Protein AF-A0A523XTX5-F1 (afdb_monomer_lite)

InterPro domains:
  IPR006311 Twin-arginine translocation pathway, signal sequence [PS51318] (1-38)
  IPR019546 Twin-arginine translocation pathway, signal sequence, bacterial/archaeal [TIGR01409] (6-30)

Sequence (110 aa):
MAGIRITRREFLRNLTLGAGATVVGQSLVGRSIKSALARDVASPVVVVKDPTATDYPTINEPVVQAMMDAGIKALARNEDLGEAWKSYFPGIDETNVISIKVNCINSNLS

Radius of gyration: 17.49 Å; chains: 1; bounding box: 35×48×33 Å

Secondary structure (DSSP, 8-state):
-------HHHHHHHHHHHHHHTTS-S-S--SS--SS-----PPP------TTSEETTEE-HHHHHHHHHHHHHHHHT-S-HHHHHHHHSTT--TT------PPP--GGG-

pLDDT: mean 73.49, std 19.56, range [34.78, 95.12]

Organism: NCBI:txid2250710

Foldseek 3Di:
DDPPDDDPVNVVVCVVVVVVCVVPDPDDPPDDDDDDDPPDPPQDDDDFDDPQQDDPPDGPVVVVVVSVQVRLCVNQVHNDSVVSVCVVVPPDDPPDDDDDDDDDDDPVVD

Structure (mmCIF, N/CA/C/O backbone):
data_AF-A0A523XTX5-F1
#
_entry.id   AF-A0A523XTX5-F1
#
loop_
_atom_site.group_PDB
_atom_site.id
_atom_site.type_symbol
_atom_site.label_atom_id
_atom_site.label_alt_id
_atom_site.label_comp_id
_atom_site.label_asym_id
_atom_site.label_entity_id
_atom_site.label_seq_id
_atom_site.pdbx_PDB_ins_code
_atom_site.Cartn_x
_atom_site.Cartn_y
_atom_site.Cartn_z
_atom_site.occupancy
_atom_site.B_iso_or_equiv
_atom_site.auth_seq_id
_atom_site.auth_comp_id
_atom_site.auth_asym_id
_atom_site.auth_atom_id
_atom_site.pdbx_PDB_model_num
ATOM 1 N N . MET A 1 1 ? 0.189 -29.743 20.712 1.00 37.00 1 MET A N 1
ATOM 2 C CA . MET A 1 1 ? -0.046 -29.467 19.278 1.00 37.00 1 MET A CA 1
ATOM 3 C C . MET A 1 1 ? 1.120 -28.640 18.765 1.00 37.00 1 MET A C 1
ATOM 5 O O . MET A 1 1 ? 1.363 -27.574 19.313 1.00 37.00 1 MET A O 1
ATOM 9 N N . ALA A 1 2 ? 1.889 -29.146 17.801 1.00 46.34 2 ALA A N 1
ATOM 10 C CA . ALA A 1 2 ? 2.954 -28.367 17.178 1.00 46.34 2 ALA A CA 1
ATOM 11 C C . ALA A 1 2 ? 2.312 -27.431 16.145 1.00 46.34 2 ALA A C 1
ATOM 13 O O . ALA A 1 2 ? 1.814 -27.893 15.122 1.00 46.34 2 ALA A O 1
ATOM 14 N N . GLY A 1 3 ? 2.248 -26.133 16.449 1.00 50.81 3 GLY A N 1
ATOM 15 C CA . GLY A 1 3 ? 1.815 -25.131 15.477 1.00 50.81 3 GLY A CA 1
ATOM 16 C C . GLY A 1 3 ? 2.759 -25.128 14.276 1.00 50.81 3 GLY A C 1
ATOM 17 O O . GLY A 1 3 ? 3.972 -25.274 14.443 1.00 50.81 3 GLY A O 1
ATOM 18 N N . ILE A 1 4 ? 2.208 -24.975 13.072 1.00 63.91 4 ILE A N 1
ATOM 19 C CA . ILE A 1 4 ? 2.995 -24.794 11.850 1.00 63.91 4 ILE A CA 1
ATOM 20 C C . ILE A 1 4 ? 3.869 -23.549 12.049 1.00 63.91 4 ILE A C 1
ATOM 22 O O . ILE A 1 4 ? 3.371 -22.427 12.107 1.00 63.91 4 ILE A O 1
ATOM 26 N N . ARG A 1 5 ? 5.182 -23.746 12.195 1.00 65.50 5 ARG A N 1
ATOM 27 C CA . ARG A 1 5 ? 6.157 -22.654 12.261 1.00 65.50 5 ARG A CA 1
ATOM 28 C C . ARG A 1 5 ? 6.608 -22.330 10.844 1.00 65.50 5 ARG A C 1
ATOM 30 O O . ARG A 1 5 ? 7.539 -22.943 10.343 1.00 65.50 5 ARG A O 1
ATOM 37 N N . ILE A 1 6 ? 5.932 -21.379 10.209 1.00 75.44 6 ILE A N 1
ATOM 38 C CA . ILE A 1 6 ? 6.400 -20.771 8.961 1.00 75.44 6 ILE A CA 1
ATOM 39 C C . ILE A 1 6 ? 7.375 -19.648 9.310 1.00 75.44 6 ILE A C 1
ATOM 41 O O . ILE A 1 6 ? 7.088 -18.790 10.147 1.00 75.44 6 ILE A O 1
ATOM 45 N N . THR A 1 7 ? 8.537 -19.634 8.664 1.00 78.31 7 THR A N 1
ATOM 46 C CA . THR A 1 7 ? 9.466 -18.509 8.780 1.00 78.31 7 THR A CA 1
ATOM 47 C C . THR A 1 7 ? 8.932 -17.292 8.021 1.00 78.31 7 THR A C 1
ATOM 49 O O . THR A 1 7 ? 8.235 -17.417 7.014 1.00 78.31 7 THR A O 1
ATOM 52 N N . ARG A 1 8 ? 9.318 -16.077 8.437 1.00 72.81 8 ARG A N 1
ATOM 53 C CA . ARG A 1 8 ? 8.956 -14.831 7.728 1.00 72.81 8 ARG A CA 1
ATOM 54 C C . ARG A 1 8 ? 9.255 -14.901 6.224 1.00 72.81 8 ARG A C 1
ATOM 56 O O . ARG A 1 8 ? 8.478 -14.402 5.418 1.00 72.81 8 ARG A O 1
ATOM 63 N N . ARG A 1 9 ? 10.381 -15.511 5.840 1.00 71.50 9 ARG A N 1
ATOM 64 C CA . ARG A 1 9 ? 10.789 -15.646 4.434 1.00 71.50 9 ARG A CA 1
ATOM 65 C C . ARG A 1 9 ? 9.858 -16.576 3.660 1.00 71.50 9 ARG A C 1
ATOM 67 O O . ARG A 1 9 ? 9.491 -16.244 2.539 1.00 71.50 9 ARG A O 1
ATOM 74 N N . GLU A 1 10 ? 9.475 -17.704 4.246 1.00 72.81 10 GLU A N 1
ATOM 75 C CA . GLU A 1 10 ? 8.519 -18.639 3.643 1.00 72.81 10 GLU A CA 1
ATOM 76 C C . GLU A 1 10 ? 7.130 -18.014 3.528 1.00 72.81 10 GLU A C 1
ATOM 78 O O . GLU A 1 10 ? 6.509 -18.129 2.479 1.00 72.81 10 GLU A O 1
ATOM 83 N N . PHE A 1 11 ? 6.680 -17.270 4.544 1.00 75.56 11 PHE A N 1
ATOM 84 C CA . PHE A 1 11 ? 5.424 -16.521 4.471 1.00 75.56 11 PHE A CA 1
ATOM 85 C C . PHE A 1 11 ? 5.429 -15.531 3.299 1.00 75.56 11 PHE A C 1
ATOM 87 O O . PHE A 1 11 ? 4.523 -15.555 2.471 1.00 75.56 11 PHE A O 1
ATOM 94 N N . LEU A 1 12 ? 6.477 -14.704 3.187 1.00 73.69 12 LEU A N 1
ATOM 95 C CA . LEU A 1 12 ? 6.597 -13.722 2.106 1.00 7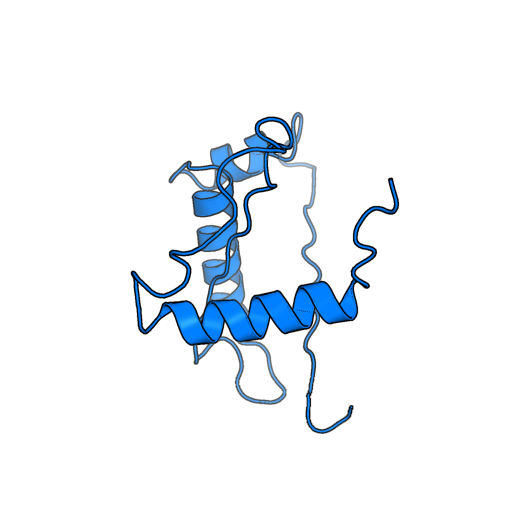3.69 12 LEU A CA 1
ATOM 96 C C . LEU A 1 12 ? 6.702 -14.385 0.725 1.00 73.69 12 LEU A C 1
ATOM 98 O O . LEU A 1 12 ? 6.049 -13.920 -0.202 1.00 73.69 12 LEU A O 1
ATOM 102 N N . ARG A 1 13 ? 7.463 -15.483 0.584 1.00 68.19 13 ARG A N 1
ATOM 103 C CA . ARG A 1 13 ? 7.541 -16.255 -0.672 1.00 68.19 13 ARG A CA 1
ATOM 104 C C . ARG A 1 13 ? 6.187 -16.853 -1.051 1.00 68.19 13 ARG A C 1
ATOM 106 O O . ARG A 1 13 ? 5.774 -16.748 -2.199 1.00 68.19 13 ARG A O 1
ATOM 113 N N . ASN A 1 14 ? 5.478 -17.448 -0.098 1.00 69.19 14 ASN A N 1
ATOM 114 C CA . ASN A 1 14 ? 4.174 -18.055 -0.360 1.00 69.19 14 ASN A CA 1
ATOM 115 C C . ASN A 1 14 ? 3.124 -16.998 -0.725 1.00 69.19 14 ASN A C 1
ATOM 117 O O . ASN A 1 14 ? 2.281 -17.249 -1.579 1.00 69.19 14 ASN A O 1
ATOM 121 N N . LEU A 1 15 ? 3.198 -15.807 -0.127 1.00 69.81 15 LEU A N 1
ATOM 122 C CA . LEU A 1 15 ? 2.312 -14.682 -0.419 1.00 69.81 15 LEU A CA 1
ATOM 123 C C . LEU A 1 15 ? 2.573 -14.095 -1.813 1.00 69.81 15 LEU A C 1
ATOM 125 O O . LEU A 1 15 ? 1.624 -13.855 -2.557 1.00 69.81 15 LEU A O 1
ATOM 129 N N . THR A 1 16 ? 3.837 -13.920 -2.213 1.00 64.75 16 THR A N 1
ATOM 130 C CA . THR A 1 16 ? 4.173 -13.421 -3.558 1.00 64.75 16 THR A CA 1
ATOM 131 C C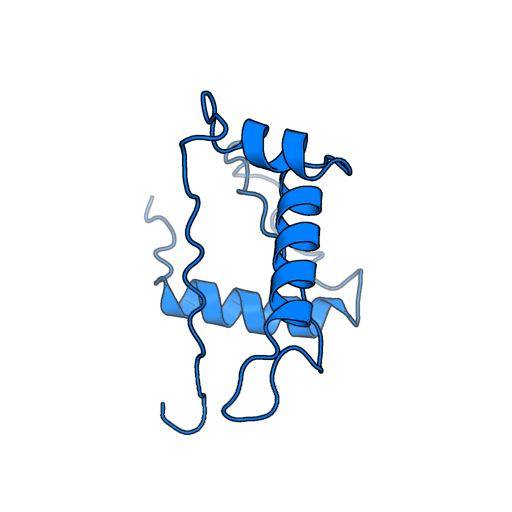 . THR A 1 16 ? 3.834 -14.433 -4.653 1.00 64.75 16 THR A C 1
ATOM 133 O O . THR A 1 16 ? 3.266 -14.043 -5.678 1.00 64.75 16 THR A O 1
ATOM 136 N N . LEU A 1 17 ? 4.110 -15.723 -4.424 1.00 59.91 17 LEU A N 1
ATOM 137 C CA . LEU A 1 17 ? 3.752 -16.815 -5.336 1.00 59.91 17 LEU A CA 1
ATOM 138 C C . LEU A 1 17 ? 2.230 -17.005 -5.420 1.00 59.91 17 LEU A C 1
ATOM 140 O O . LEU A 1 17 ? 1.676 -17.081 -6.516 1.00 59.91 17 LEU A O 1
ATOM 144 N N . GLY A 1 18 ? 1.540 -16.998 -4.277 1.00 55.34 18 GLY A N 1
ATOM 145 C CA . GLY A 1 18 ? 0.085 -17.120 -4.195 1.00 55.34 18 GLY A CA 1
ATOM 146 C C . GLY A 1 18 ? -0.635 -15.962 -4.882 1.00 55.34 18 GLY A C 1
ATOM 147 O O . GLY A 1 18 ? -1.539 -16.190 -5.678 1.00 55.34 18 GLY A O 1
ATOM 148 N N . ALA A 1 19 ? -0.174 -14.726 -4.683 1.00 52.81 19 ALA A N 1
ATOM 149 C CA . ALA A 1 19 ? -0.746 -13.567 -5.359 1.00 52.81 19 ALA A CA 1
ATOM 150 C C . ALA A 1 19 ? -0.458 -13.541 -6.872 1.00 52.81 19 ALA A C 1
ATOM 152 O O . ALA A 1 19 ? -1.093 -12.801 -7.623 1.00 52.81 19 ALA A O 1
ATOM 153 N N . GLY A 1 20 ? 0.578 -14.251 -7.341 1.00 43.94 20 GLY A N 1
ATOM 154 C CA . GLY A 1 20 ? 0.856 -14.455 -8.770 1.00 43.94 20 GLY A CA 1
ATOM 155 C C . GLY A 1 20 ? -0.145 -15.406 -9.419 1.00 43.94 20 GLY A C 1
ATOM 156 O O . GLY A 1 20 ? -0.584 -15.164 -10.537 1.00 43.94 20 GLY A O 1
ATOM 157 N N . ALA A 1 21 ? -0.565 -16.431 -8.679 1.00 41.66 21 ALA A N 1
ATOM 158 C CA . ALA A 1 21 ? -1.558 -17.401 -9.123 1.00 41.66 21 ALA A CA 1
ATOM 159 C C . ALA A 1 21 ? -3.005 -16.874 -9.053 1.00 41.66 21 ALA A C 1
ATOM 161 O O . ALA A 1 21 ? -3.858 -17.343 -9.797 1.00 41.66 21 ALA A O 1
ATOM 162 N N . THR A 1 22 ? -3.312 -15.869 -8.227 1.00 42.38 22 THR A N 1
ATOM 163 C CA . THR A 1 22 ? -4.693 -15.367 -8.062 1.00 42.38 22 THR A CA 1
ATOM 164 C C . THR A 1 22 ? -5.233 -14.522 -9.218 1.00 42.38 22 THR A C 1
ATOM 166 O O . THR A 1 22 ? -6.405 -14.160 -9.186 1.00 42.38 22 THR A O 1
ATOM 169 N N . VAL A 1 23 ? -4.439 -14.228 -10.254 1.00 43.03 23 VAL A N 1
ATOM 170 C CA . VAL A 1 23 ? -4.972 -13.631 -11.498 1.00 43.03 23 VAL A CA 1
ATOM 171 C C . VAL A 1 23 ? -5.568 -14.714 -12.418 1.00 43.03 23 VAL A C 1
ATOM 173 O O . VAL A 1 23 ? -6.329 -14.401 -13.328 1.00 43.03 23 VAL A O 1
ATOM 176 N N . VAL A 1 24 ? -5.310 -16.003 -12.146 1.00 40.22 24 VAL A N 1
ATOM 177 C CA . VAL A 1 24 ? -5.877 -17.137 -12.890 1.00 40.22 24 VAL A CA 1
ATOM 178 C C . VAL A 1 24 ? -6.414 -18.180 -11.908 1.00 40.22 24 VAL A C 1
ATOM 180 O O . VAL A 1 24 ? -5.703 -19.079 -11.476 1.00 40.22 24 VAL A O 1
ATOM 183 N N . GLY A 1 25 ? -7.699 -18.080 -11.575 1.00 34.78 25 GLY A N 1
ATOM 184 C CA . GLY A 1 25 ? -8.432 -19.186 -10.957 1.00 34.78 25 GLY A CA 1
ATOM 185 C C . GLY A 1 25 ? -8.973 -18.892 -9.564 1.00 34.78 25 GLY A C 1
ATOM 186 O O . GLY A 1 25 ? -8.449 -19.349 -8.550 1.00 34.78 25 GLY A O 1
ATOM 187 N N . GLN A 1 26 ? -10.146 -18.261 -9.525 1.00 38.97 26 GLN A N 1
ATOM 188 C CA . GLN A 1 26 ? -11.160 -18.735 -8.588 1.00 38.97 26 GLN A CA 1
ATOM 189 C C . GLN A 1 26 ? -11.356 -20.234 -8.884 1.00 38.97 26 GLN A C 1
ATOM 191 O O . GLN A 1 26 ? -11.609 -20.576 -10.033 1.00 38.97 26 GLN A O 1
ATOM 196 N N . SER A 1 27 ? -11.227 -21.111 -7.882 1.00 38.41 27 SER A N 1
ATOM 197 C CA . SER A 1 27 ? -11.429 -22.576 -7.966 1.00 38.41 27 SER A CA 1
ATOM 198 C C . SER A 1 27 ? -10.192 -23.463 -8.191 1.00 38.41 27 SER A C 1
ATOM 200 O O . SER A 1 27 ? -10.163 -24.205 -9.164 1.00 38.41 27 SER A O 1
ATOM 202 N N . LEU A 1 28 ? -9.237 -23.528 -7.247 1.00 39.59 28 LEU A N 1
ATOM 203 C CA . LEU A 1 28 ? -8.367 -24.723 -7.114 1.00 39.59 28 LEU A CA 1
ATOM 204 C C . LEU A 1 28 ? -7.868 -25.081 -5.689 1.00 39.59 28 LEU A C 1
ATOM 206 O O . LEU A 1 28 ? -6.924 -25.850 -5.549 1.00 39.59 28 LEU A O 1
ATOM 210 N N . VAL A 1 29 ? -8.527 -24.648 -4.604 1.00 41.28 29 VAL A N 1
ATOM 211 C CA . VAL A 1 29 ? -8.280 -25.227 -3.254 1.00 41.28 29 VAL A CA 1
ATOM 212 C C . VAL A 1 29 ? -9.593 -25.657 -2.604 1.00 41.28 29 VAL A C 1
ATOM 214 O O . VAL A 1 29 ? -9.967 -25.268 -1.503 1.00 41.28 29 VAL A O 1
ATOM 217 N N . GLY A 1 30 ? -10.336 -26.479 -3.338 1.00 42.53 30 GLY A N 1
ATOM 218 C CA . GLY A 1 30 ? -11.440 -27.261 -2.806 1.00 42.53 30 GLY A CA 1
ATOM 219 C C . GLY A 1 30 ? -11.005 -28.707 -2.604 1.00 42.53 30 GLY A C 1
AT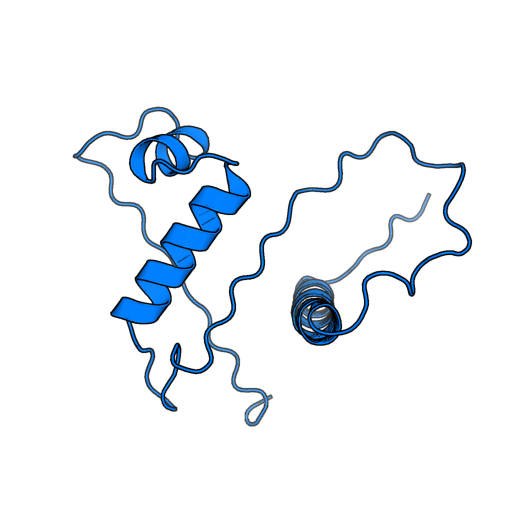OM 220 O O . GLY A 1 30 ? -11.311 -29.528 -3.458 1.00 42.53 30 GLY A O 1
ATOM 221 N N . ARG A 1 31 ? -10.311 -29.032 -1.500 1.00 40.41 31 ARG A N 1
ATOM 222 C CA . ARG A 1 31 ? -10.424 -30.339 -0.812 1.00 40.41 31 ARG A CA 1
ATOM 223 C C . ARG A 1 31 ? -9.604 -30.400 0.488 1.00 40.41 31 ARG A C 1
ATOM 225 O O . ARG A 1 31 ? -8.383 -30.365 0.476 1.00 40.41 31 ARG A O 1
ATOM 232 N N . SER A 1 32 ? -10.344 -30.601 1.584 1.00 41.31 32 SER A N 1
ATOM 233 C CA . SER A 1 32 ? -9.920 -31.126 2.894 1.00 41.31 32 SER A CA 1
ATOM 234 C C . SER A 1 32 ? -9.333 -30.187 3.965 1.00 41.31 32 SER A C 1
ATOM 236 O O . SER A 1 32 ? -8.364 -30.539 4.627 1.00 41.31 32 SER A O 1
ATOM 238 N N . ILE A 1 33 ? -10.002 -29.061 4.252 1.00 43.34 33 ILE A N 1
ATOM 239 C CA . ILE A 1 33 ? -9.965 -28.422 5.590 1.00 43.34 33 ILE A CA 1
ATOM 240 C C . ILE A 1 33 ? -11.390 -28.005 5.987 1.00 43.34 33 ILE A C 1
ATOM 242 O O . ILE A 1 33 ? -11.697 -26.842 6.225 1.00 43.34 33 ILE A O 1
ATOM 246 N N . LYS A 1 34 ? -12.325 -28.957 5.992 1.00 40.38 34 LYS A N 1
ATOM 247 C CA . LYS A 1 34 ? -13.580 -28.784 6.729 1.00 40.38 34 LYS A CA 1
ATOM 248 C C . LYS A 1 34 ? -13.432 -29.593 8.012 1.00 40.38 34 LYS A C 1
ATOM 250 O O . LYS A 1 34 ? -13.130 -30.774 7.928 1.00 40.38 34 LYS A O 1
ATOM 255 N N . SER A 1 35 ? -13.665 -28.948 9.156 1.00 42.22 35 SER A N 1
ATOM 256 C CA . SER A 1 35 ? -13.714 -29.536 10.505 1.00 42.22 35 SER A CA 1
ATOM 257 C C . SER A 1 35 ? -12.371 -29.753 11.224 1.00 42.22 35 SER A C 1
ATOM 259 O O . SER A 1 35 ? -11.896 -30.879 11.311 1.00 42.22 35 SER A O 1
ATOM 261 N N . ALA A 1 36 ? -11.818 -28.682 11.816 1.00 39.94 36 ALA A N 1
ATOM 262 C CA . ALA A 1 36 ? -11.128 -28.756 13.122 1.00 39.94 36 ALA A CA 1
ATOM 263 C C . ALA A 1 36 ? -10.791 -27.382 13.750 1.00 39.94 36 ALA A C 1
ATOM 265 O O . ALA A 1 36 ? -10.592 -27.324 14.957 1.00 39.94 36 ALA A O 1
ATOM 266 N N . LEU A 1 37 ? -10.737 -26.278 12.988 1.00 42.22 37 LEU A N 1
ATOM 267 C CA . LEU A 1 37 ? -10.269 -24.972 13.498 1.00 42.22 37 LEU A CA 1
ATOM 268 C C . LEU A 1 37 ? -11.161 -23.801 13.056 1.00 42.22 37 LEU A C 1
ATOM 270 O O . LEU A 1 37 ? -10.709 -22.839 12.446 1.00 42.22 37 LEU A O 1
ATOM 274 N N . ALA A 1 38 ? -12.456 -23.852 13.363 1.00 47.75 38 ALA A N 1
ATOM 275 C CA . ALA A 1 38 ? -13.286 -22.647 13.340 1.00 47.75 38 ALA A CA 1
ATOM 276 C C . ALA A 1 38 ? -13.075 -21.859 14.646 1.00 47.75 38 ALA A C 1
ATOM 278 O O . ALA A 1 38 ? -13.953 -21.874 15.507 1.00 47.75 38 ALA A O 1
ATOM 279 N N . ARG A 1 39 ? -11.882 -21.265 14.824 1.00 44.94 39 ARG A N 1
ATOM 280 C CA . ARG A 1 39 ? -11.571 -20.146 15.745 1.00 44.94 39 ARG A CA 1
ATOM 281 C C . ARG A 1 39 ? -10.070 -19.803 15.727 1.00 44.94 39 ARG A C 1
ATOM 283 O O . ARG A 1 39 ? -9.385 -19.894 16.730 1.00 44.94 39 ARG A O 1
ATOM 290 N N . ASP A 1 40 ? -9.585 -19.390 14.566 1.00 48.62 40 ASP A N 1
ATOM 291 C CA . ASP A 1 40 ? -8.484 -18.432 14.455 1.00 48.62 40 ASP A CA 1
ATOM 292 C C . ASP A 1 40 ? -8.900 -17.520 13.306 1.00 48.62 40 ASP A C 1
ATOM 294 O O . ASP A 1 40 ? -9.042 -17.966 12.166 1.00 48.62 40 ASP A O 1
ATOM 298 N N . VAL A 1 41 ? -9.250 -16.272 13.613 1.00 60.69 41 VAL A N 1
ATOM 299 C CA . VAL A 1 41 ? -9.610 -15.300 12.579 1.00 60.69 41 VAL A CA 1
ATOM 300 C C . VAL A 1 41 ? -8.337 -15.054 11.780 1.00 60.69 41 VAL A C 1
ATOM 302 O O . VAL A 1 41 ? -7.428 -14.388 12.264 1.00 60.69 41 VAL A O 1
ATOM 305 N N . ALA A 1 42 ? -8.233 -15.656 10.595 1.00 68.69 42 ALA A N 1
ATOM 306 C CA . ALA A 1 42 ? -7.091 -15.441 9.721 1.00 68.69 42 ALA A CA 1
ATOM 307 C C . ALA A 1 42 ? -6.934 -13.934 9.478 1.00 68.69 42 ALA A C 1
ATOM 309 O O . ALA A 1 42 ? -7.890 -13.269 9.069 1.00 68.69 42 ALA A O 1
ATOM 310 N N . SER A 1 43 ? -5.747 -13.395 9.755 1.00 78.69 43 SER A N 1
ATOM 311 C CA . SER A 1 43 ? -5.477 -11.977 9.536 1.00 78.69 43 SER A CA 1
ATOM 312 C C . SER A 1 43 ? -5.677 -11.633 8.057 1.00 78.69 43 SER A C 1
ATOM 314 O O . SER A 1 43 ? -5.175 -12.366 7.196 1.00 78.69 43 SER A O 1
ATOM 316 N N . PRO A 1 44 ? -6.391 -10.540 7.732 1.00 81.38 44 PRO A N 1
ATOM 317 C CA . PRO A 1 44 ? -6.561 -10.122 6.352 1.00 81.38 44 PRO A CA 1
ATOM 318 C C . PRO A 1 44 ? -5.203 -9.748 5.752 1.00 81.38 44 PRO A C 1
ATOM 320 O O . PRO A 1 44 ? -4.400 -9.049 6.370 1.00 81.38 44 PRO A O 1
ATOM 323 N N . VAL A 1 45 ? -4.956 -10.224 4.535 1.00 85.75 45 VAL A N 1
ATOM 324 C CA . VAL A 1 45 ? -3.761 -9.910 3.751 1.00 85.75 45 VAL A CA 1
ATOM 325 C C . VAL A 1 45 ? -4.218 -9.276 2.449 1.00 85.75 45 VAL A C 1
ATOM 327 O O . VAL A 1 45 ? -5.004 -9.871 1.714 1.00 85.75 45 VAL A O 1
ATOM 330 N N . VAL A 1 46 ? -3.702 -8.086 2.155 1.00 86.75 46 VAL A N 1
ATOM 331 C CA . VAL A 1 46 ? -3.939 -7.383 0.893 1.00 86.75 46 VAL A CA 1
ATOM 332 C C . VAL A 1 46 ? -2.657 -7.406 0.076 1.00 86.75 46 VAL A C 1
ATOM 334 O O . VAL A 1 46 ? -1.575 -7.137 0.598 1.00 86.75 46 VAL A O 1
ATOM 337 N N . VAL A 1 47 ? -2.781 -7.732 -1.209 1.00 89.19 47 VAL A N 1
ATOM 338 C CA . VAL A 1 47 ? -1.671 -7.672 -2.160 1.00 89.19 47 VAL A CA 1
ATOM 339 C C . VAL A 1 47 ? -2.049 -6.738 -3.292 1.00 89.19 47 VAL A C 1
ATOM 341 O O . VAL A 1 47 ? -3.004 -7.001 -4.018 1.00 89.19 47 VAL A O 1
ATOM 344 N N . VAL A 1 48 ? -1.274 -5.669 -3.447 1.00 89.62 48 VAL A N 1
ATOM 345 C CA . VAL A 1 48 ? -1.402 -4.714 -4.548 1.00 89.62 48 VAL A CA 1
ATOM 346 C C . VAL A 1 48 ? -0.228 -4.921 -5.493 1.00 89.62 48 VAL A C 1
ATOM 348 O O . VAL A 1 48 ? 0.907 -5.113 -5.053 1.00 89.62 48 VAL A O 1
ATOM 351 N N . LYS A 1 49 ? -0.504 -4.931 -6.796 1.00 91.12 49 LYS A N 1
ATOM 352 C CA . LYS A 1 49 ? 0.498 -5.135 -7.842 1.00 91.12 49 LYS A CA 1
ATOM 353 C C . LYS A 1 49 ? 0.319 -4.084 -8.919 1.00 91.12 49 LYS A C 1
ATOM 355 O O . LYS A 1 49 ? -0.788 -3.915 -9.413 1.00 91.12 49 LYS A O 1
ATOM 360 N N . ASP A 1 50 ? 1.422 -3.466 -9.308 1.00 90.31 50 ASP A N 1
ATOM 361 C CA . ASP A 1 50 ? 1.495 -2.592 -10.468 1.00 90.31 50 ASP A CA 1
ATOM 362 C C . ASP A 1 50 ? 2.814 -2.891 -11.204 1.00 90.31 50 ASP A C 1
ATOM 364 O O . ASP A 1 50 ? 3.873 -2.880 -10.568 1.00 90.31 50 ASP A O 1
ATOM 368 N N . PRO A 1 51 ? 2.784 -3.220 -12.509 1.00 89.94 51 PRO A N 1
ATOM 369 C CA . PRO A 1 51 ? 3.996 -3.519 -13.272 1.00 89.94 51 PRO A CA 1
ATOM 370 C C . PRO A 1 51 ? 4.917 -2.302 -13.450 1.00 89.94 51 PRO A C 1
ATOM 372 O O . PRO A 1 51 ? 6.086 -2.478 -13.772 1.00 89.94 51 PRO A O 1
ATOM 375 N N . THR A 1 52 ? 4.413 -1.086 -13.230 1.00 92.25 52 THR A N 1
ATOM 376 C CA . THR A 1 52 ? 5.150 0.181 -13.342 1.00 92.25 52 THR A CA 1
ATOM 377 C C . THR A 1 52 ? 5.667 0.703 -11.999 1.00 92.25 52 THR A C 1
ATOM 379 O O . THR A 1 52 ? 6.291 1.763 -11.948 1.00 92.25 52 THR A O 1
ATOM 382 N N . ALA A 1 53 ? 5.454 -0.047 -10.909 1.00 89.81 53 ALA A N 1
ATOM 383 C CA . ALA A 1 53 ? 5.914 0.306 -9.562 1.00 89.81 53 ALA A CA 1
ATOM 384 C C . ALA A 1 53 ? 7.440 0.437 -9.454 1.00 89.81 53 ALA A C 1
ATOM 386 O O . ALA A 1 53 ? 7.958 1.114 -8.564 1.00 89.81 53 ALA A O 1
ATOM 387 N N . THR A 1 54 ? 8.166 -0.226 -10.351 1.00 87.19 54 THR A N 1
ATOM 388 C CA . THR A 1 54 ? 9.624 -0.195 -10.412 1.00 87.19 54 THR A CA 1
ATOM 389 C C . THR A 1 54 ? 10.084 -0.104 -11.856 1.00 87.19 54 THR A C 1
ATOM 391 O O . THR A 1 54 ? 9.581 -0.843 -12.700 1.00 87.19 54 THR A O 1
ATOM 394 N N . ASP A 1 55 ? 11.104 0.707 -12.101 1.00 83.75 55 ASP A N 1
ATOM 395 C CA . ASP A 1 55 ? 11.928 0.662 -13.306 1.00 83.75 55 ASP A CA 1
ATOM 396 C C . ASP A 1 55 ? 13.366 0.434 -12.839 1.00 83.75 55 ASP A C 1
ATOM 398 O O . ASP A 1 55 ? 14.007 1.348 -12.319 1.00 83.75 55 ASP A O 1
ATOM 402 N N . TYR A 1 56 ? 13.807 -0.828 -12.862 1.00 72.81 56 TYR A N 1
ATOM 403 C CA . TYR A 1 56 ? 15.018 -1.289 -12.176 1.00 72.81 56 TYR A CA 1
ATOM 404 C C . TYR A 1 56 ? 16.204 -0.319 -12.359 1.00 72.81 56 TYR A C 1
ATOM 406 O O . TYR A 1 56 ? 16.545 -0.002 -13.497 1.00 72.81 56 TYR A O 1
ATOM 414 N N . PRO A 1 57 ? 16.904 0.102 -11.285 1.00 75.44 57 PRO A N 1
ATOM 415 C CA . PRO A 1 57 ? 16.751 -0.250 -9.865 1.00 75.44 57 PRO A CA 1
ATOM 416 C C . PRO A 1 57 ? 15.833 0.707 -9.078 1.00 75.44 57 PRO A C 1
ATOM 418 O O . PRO A 1 57 ? 15.818 0.683 -7.847 1.00 75.44 57 PRO A O 1
ATOM 421 N N . THR A 1 58 ? 15.115 1.580 -9.773 1.00 83.62 58 THR A N 1
ATOM 422 C CA . THR A 1 58 ? 14.400 2.718 -9.202 1.00 83.62 58 THR A CA 1
ATOM 423 C C . THR A 1 58 ? 12.962 2.347 -8.852 1.00 83.62 58 THR A C 1
ATOM 425 O O . THR A 1 58 ? 12.294 1.591 -9.561 1.00 83.62 58 THR A O 1
ATOM 428 N N . ILE A 1 59 ? 12.472 2.897 -7.744 1.00 87.44 59 ILE A N 1
ATOM 429 C CA . ILE A 1 59 ? 11.058 2.835 -7.376 1.00 87.44 59 ILE A CA 1
ATOM 430 C C . ILE A 1 59 ? 10.340 4.012 -8.032 1.00 87.44 59 ILE A C 1
ATOM 432 O O . ILE A 1 59 ? 10.799 5.149 -7.940 1.00 87.44 59 ILE A O 1
ATOM 436 N N . ASN A 1 60 ? 9.189 3.749 -8.643 1.00 91.50 60 ASN A N 1
ATOM 437 C CA . ASN A 1 60 ? 8.278 4.798 -9.072 1.00 91.50 60 ASN A CA 1
ATOM 438 C C . ASN A 1 60 ? 7.420 5.230 -7.872 1.00 91.50 60 ASN A C 1
ATOM 440 O O . ASN A 1 60 ? 6.394 4.618 -7.574 1.00 91.50 60 ASN A O 1
ATOM 444 N N . GLU A 1 61 ? 7.887 6.245 -7.141 1.00 89.75 61 GLU A N 1
ATOM 445 C CA . GLU A 1 61 ? 7.282 6.699 -5.881 1.00 89.75 61 GLU A CA 1
ATOM 446 C C . GLU A 1 61 ? 5.785 7.041 -6.007 1.00 89.75 61 GLU A C 1
ATOM 448 O O . GLU A 1 61 ? 5.016 6.485 -5.222 1.00 89.75 61 GLU A O 1
ATOM 453 N N . PRO A 1 62 ? 5.317 7.830 -6.999 1.00 92.69 62 PRO A N 1
ATOM 454 C CA . PRO A 1 62 ? 3.886 8.093 -7.175 1.00 92.69 62 PRO A CA 1
ATOM 455 C C . PRO A 1 62 ? 3.033 6.829 -7.330 1.00 92.69 62 PRO A C 1
ATOM 457 O O . PRO A 1 62 ? 1.942 6.740 -6.768 1.00 92.69 62 PRO A O 1
ATOM 460 N N . VAL A 1 63 ? 3.532 5.833 -8.069 1.00 93.50 63 VAL A N 1
ATOM 461 C CA . VAL A 1 63 ? 2.821 4.561 -8.263 1.00 93.50 63 VAL A CA 1
ATOM 462 C C . VAL A 1 63 ? 2.788 3.774 -6.960 1.00 93.50 63 VAL A C 1
ATOM 464 O O . VAL A 1 63 ? 1.729 3.303 -6.554 1.00 93.50 63 VAL A O 1
ATOM 467 N N . VAL A 1 64 ? 3.914 3.670 -6.252 1.00 91.31 64 VAL A N 1
ATOM 468 C CA . VAL A 1 64 ? 3.967 2.960 -4.967 1.00 91.31 64 VAL A CA 1
ATOM 469 C C . VAL A 1 64 ? 3.114 3.647 -3.899 1.00 91.31 64 VAL A C 1
ATOM 471 O O . VAL A 1 64 ? 2.447 2.951 -3.136 1.00 91.31 64 VAL A O 1
ATOM 474 N N . GLN A 1 65 ? 3.060 4.979 -3.874 1.00 92.81 65 GLN A N 1
ATOM 475 C CA . GLN A 1 65 ? 2.149 5.745 -3.019 1.00 92.81 65 GLN A CA 1
ATOM 476 C C . GLN A 1 65 ? 0.691 5.345 -3.294 1.00 92.81 65 GLN A C 1
ATOM 478 O O . GLN A 1 65 ? -0.015 4.929 -2.377 1.00 92.81 65 GLN A O 1
ATOM 483 N N . ALA A 1 66 ? 0.266 5.361 -4.563 1.00 94.06 66 ALA A N 1
ATOM 484 C CA . ALA A 1 66 ? -1.084 4.953 -4.951 1.00 94.06 66 ALA A CA 1
ATOM 485 C C . ALA A 1 66 ? -1.377 3.480 -4.608 1.00 94.06 66 ALA A C 1
ATOM 487 O O . ALA A 1 66 ? -2.485 3.141 -4.186 1.00 94.06 66 ALA A O 1
ATOM 488 N N . MET A 1 67 ? -0.381 2.596 -4.735 1.00 94.19 67 MET A N 1
ATOM 489 C CA . MET A 1 67 ? -0.505 1.200 -4.315 1.00 94.19 67 MET A CA 1
ATOM 490 C C . MET A 1 67 ? -0.691 1.066 -2.798 1.00 94.19 67 MET A C 1
ATOM 492 O O . MET A 1 67 ? -1.483 0.230 -2.360 1.00 94.19 67 MET A O 1
ATOM 496 N N . MET A 1 68 ? 0.016 1.866 -1.993 1.00 93.25 68 MET A N 1
ATOM 497 C CA . MET A 1 68 ? -0.150 1.886 -0.537 1.00 93.25 68 MET A CA 1
ATOM 498 C C . MET A 1 68 ? -1.532 2.409 -0.138 1.00 93.25 68 MET A C 1
ATOM 500 O O . MET A 1 68 ? -2.181 1.793 0.709 1.00 93.25 68 MET A O 1
ATOM 504 N N . ASP A 1 69 ? -2.012 3.470 -0.790 1.00 94.38 69 ASP A N 1
ATOM 505 C CA . ASP A 1 69 ? -3.348 4.030 -0.566 1.00 94.38 69 ASP A CA 1
ATOM 506 C C . ASP A 1 69 ? -4.447 3.012 -0.907 1.00 94.38 69 ASP A C 1
ATOM 508 O O . ASP A 1 69 ? -5.373 2.793 -0.126 1.00 94.38 69 ASP A O 1
ATOM 512 N N . ALA A 1 70 ? -4.325 2.314 -2.040 1.00 94.69 70 ALA A N 1
ATOM 513 C CA . ALA A 1 70 ? -5.230 1.220 -2.391 1.00 94.69 70 ALA A CA 1
ATOM 514 C C . ALA A 1 70 ? -5.156 0.068 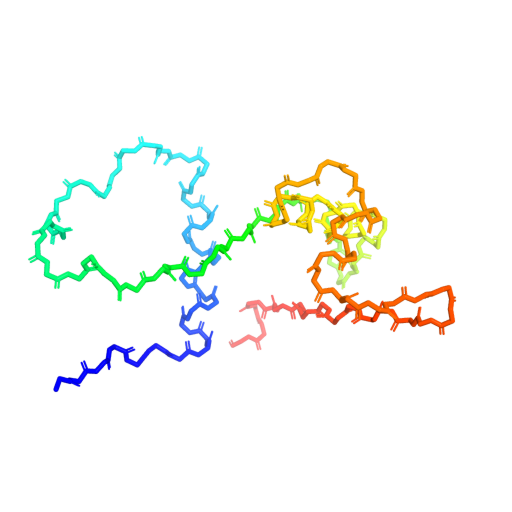-1.372 1.00 94.69 70 ALA A C 1
ATOM 516 O O . ALA A 1 70 ? -6.176 -0.512 -0.993 1.00 94.69 70 ALA A O 1
ATOM 517 N N . GLY A 1 71 ? -3.947 -0.244 -0.897 1.00 94.06 71 GLY A N 1
ATOM 518 C CA . GLY A 1 71 ? -3.696 -1.287 0.089 1.00 94.06 71 GLY A CA 1
ATOM 519 C C . GLY A 1 71 ? -4.395 -1.024 1.420 1.00 94.06 71 GLY A C 1
ATOM 520 O O . GLY A 1 71 ? -5.091 -1.907 1.925 1.00 94.06 71 GLY A O 1
ATOM 521 N N . ILE A 1 72 ? -4.248 0.183 1.978 1.00 94.25 72 ILE A N 1
ATOM 522 C CA . ILE A 1 72 ? -4.852 0.536 3.269 1.00 94.25 72 ILE A CA 1
ATOM 523 C C . ILE A 1 72 ? -6.376 0.624 3.178 1.00 94.25 72 ILE A C 1
ATOM 525 O O . ILE A 1 72 ? -7.056 0.132 4.077 1.00 94.25 72 ILE A O 1
ATOM 529 N N . LYS A 1 73 ? -6.922 1.146 2.071 1.00 94.31 73 LYS A N 1
ATOM 530 C CA . LYS A 1 73 ? -8.373 1.192 1.831 1.00 94.31 73 LYS A CA 1
ATOM 531 C C . LYS A 1 73 ? -8.985 -0.203 1.797 1.00 94.31 73 LYS A C 1
ATOM 533 O O . LYS A 1 73 ? -9.961 -0.480 2.494 1.00 94.31 73 LYS A O 1
ATOM 538 N N . ALA A 1 74 ? -8.360 -1.119 1.055 1.00 92.88 74 ALA A N 1
ATOM 539 C CA . ALA A 1 74 ? -8.797 -2.510 0.982 1.00 92.88 74 ALA A CA 1
ATOM 540 C C . ALA A 1 74 ? -8.653 -3.241 2.328 1.00 92.88 74 ALA A C 1
ATOM 542 O O . ALA A 1 74 ? -9.512 -4.049 2.686 1.00 92.88 74 ALA A O 1
ATOM 543 N N . LEU A 1 75 ? -7.590 -2.951 3.089 1.00 92.00 75 LEU A N 1
ATOM 544 C CA . LEU A 1 75 ? -7.351 -3.560 4.397 1.00 92.00 75 LEU A CA 1
ATOM 545 C C . LEU A 1 75 ? -8.388 -3.085 5.429 1.00 92.00 75 LEU A C 1
ATOM 547 O O . LEU A 1 75 ? -8.984 -3.916 6.116 1.00 92.00 75 LEU A O 1
ATOM 551 N N . ALA A 1 76 ? -8.658 -1.775 5.463 1.00 91.62 76 ALA A N 1
ATOM 552 C CA . ALA A 1 76 ? -9.652 -1.136 6.327 1.00 91.62 76 ALA A CA 1
ATOM 553 C C . ALA A 1 76 ? -11.102 -1.404 5.891 1.00 91.62 76 ALA A C 1
ATOM 555 O O . ALA A 1 76 ? -12.023 -1.223 6.686 1.00 91.62 76 ALA A O 1
ATOM 556 N N . ARG A 1 77 ? -11.313 -1.812 4.630 1.00 92.88 77 ARG A N 1
ATOM 557 C CA . ARG A 1 77 ? -12.626 -1.852 3.959 1.00 92.88 77 ARG A CA 1
ATOM 558 C C . ARG A 1 77 ? -13.321 -0.489 3.995 1.00 92.88 77 ARG A C 1
ATOM 560 O O . ARG A 1 77 ? -14.519 -0.398 4.258 1.00 92.88 77 ARG A O 1
ATOM 567 N N . ASN A 1 78 ? -12.541 0.559 3.752 1.00 92.31 78 ASN A N 1
ATOM 568 C CA . ASN A 1 78 ? -12.988 1.942 3.744 1.00 92.31 78 ASN A CA 1
ATOM 569 C C . ASN A 1 78 ? -12.378 2.661 2.538 1.00 92.31 78 ASN A C 1
ATOM 571 O O . ASN A 1 78 ? -11.164 2.650 2.362 1.00 92.31 78 ASN A O 1
ATOM 575 N N . GLU A 1 79 ? -13.221 3.267 1.706 1.00 93.44 79 GLU A N 1
ATOM 576 C CA . GLU A 1 79 ? -12.793 3.973 0.492 1.00 93.44 79 GLU A CA 1
ATOM 577 C C . GLU A 1 79 ? -12.217 5.367 0.780 1.00 93.44 79 GLU A C 1
ATOM 579 O O . GLU A 1 79 ? -11.499 5.931 -0.056 1.00 93.44 79 GLU A O 1
ATOM 584 N N . ASP A 1 80 ? -12.493 5.917 1.964 1.00 95.12 80 ASP A N 1
ATOM 585 C CA . ASP A 1 80 ? -11.874 7.148 2.437 1.00 95.12 80 ASP A CA 1
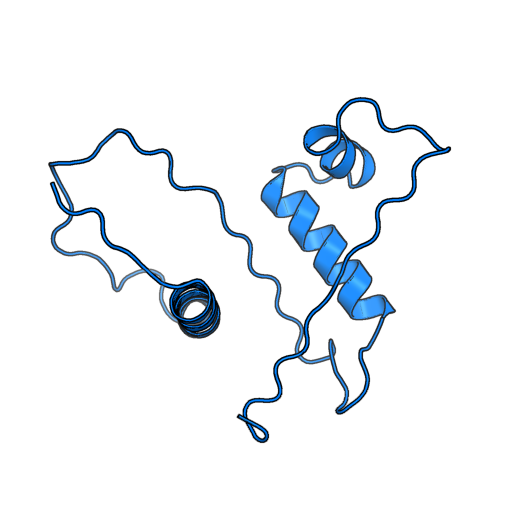ATOM 586 C C . ASP A 1 80 ? -10.471 6.858 2.987 1.00 95.12 80 ASP A C 1
ATOM 588 O O . ASP A 1 80 ? -10.289 6.052 3.902 1.00 95.12 80 ASP A O 1
ATOM 592 N N . LEU A 1 81 ? -9.460 7.515 2.413 1.00 92.19 81 LEU A N 1
ATOM 593 C CA . LEU A 1 81 ? -8.060 7.282 2.767 1.00 92.19 81 LEU A CA 1
ATOM 594 C C . LEU A 1 81 ? -7.749 7.714 4.207 1.00 92.19 81 LEU A C 1
ATOM 596 O O . LEU A 1 81 ? -7.042 7.004 4.922 1.00 92.19 81 LEU A O 1
ATOM 600 N N . GLY A 1 82 ? -8.264 8.870 4.631 1.00 89.88 82 GLY A N 1
ATOM 601 C CA . GLY A 1 82 ? -7.988 9.424 5.953 1.00 89.88 82 GLY A CA 1
ATOM 602 C C . GLY A 1 82 ? -8.601 8.564 7.052 1.00 89.88 82 GLY A C 1
ATOM 603 O O . GLY A 1 82 ? -7.926 8.208 8.019 1.00 89.88 82 GLY A O 1
ATOM 604 N N . GLU A 1 83 ? -9.856 8.160 6.873 1.00 91.06 83 GLU A N 1
ATOM 605 C CA . GLU A 1 83 ? -10.551 7.276 7.807 1.00 91.06 83 GLU A CA 1
ATOM 606 C C . GLU A 1 83 ? -9.958 5.857 7.813 1.00 91.06 83 GLU A C 1
ATOM 608 O O . GLU A 1 83 ? -9.865 5.234 8.875 1.00 91.06 83 GLU A O 1
ATOM 613 N N . ALA A 1 84 ? -9.472 5.356 6.670 1.00 92.94 84 ALA A N 1
ATOM 614 C CA . ALA A 1 84 ? -8.744 4.089 6.616 1.00 92.94 84 ALA A CA 1
ATOM 615 C C . ALA A 1 84 ? -7.470 4.127 7.478 1.00 92.94 84 ALA A C 1
ATOM 617 O O . ALA A 1 84 ? -7.267 3.230 8.299 1.00 92.94 84 ALA A O 1
ATOM 618 N N . TRP A 1 85 ? -6.644 5.174 7.370 1.00 90.94 85 TRP A N 1
ATOM 619 C CA . TRP A 1 85 ? -5.449 5.329 8.211 1.00 90.94 85 TRP A CA 1
ATOM 620 C C . TRP A 1 85 ? -5.792 5.475 9.700 1.00 90.94 85 TRP A C 1
ATOM 622 O O . TRP A 1 85 ? -5.219 4.765 10.529 1.00 90.94 85 TRP A O 1
ATOM 632 N N . LYS A 1 86 ? -6.771 6.318 10.053 1.00 90.31 86 LYS A N 1
ATOM 633 C CA . LYS A 1 86 ? -7.206 6.502 11.452 1.00 90.31 86 LYS A CA 1
ATOM 634 C C . LYS A 1 86 ? -7.685 5.206 12.108 1.00 90.31 86 LYS A C 1
ATOM 636 O O . LYS A 1 86 ? -7.493 5.031 13.309 1.00 90.31 86 LYS A O 1
ATOM 641 N N . SER A 1 87 ? -8.270 4.282 11.338 1.00 91.50 87 SER A N 1
ATOM 642 C CA . SER A 1 87 ? -8.727 2.987 11.863 1.00 91.50 87 SER A CA 1
ATOM 643 C C . SER A 1 87 ? -7.591 2.103 12.399 1.00 91.50 87 SER A C 1
ATOM 645 O O . SER A 1 87 ? -7.806 1.335 13.337 1.00 91.50 87 SER A O 1
ATOM 647 N N . TYR A 1 88 ? -6.380 2.236 11.846 1.00 89.06 88 TYR A N 1
ATOM 648 C CA . TYR A 1 88 ? -5.197 1.471 12.257 1.00 89.06 88 TYR A CA 1
ATOM 649 C C . TYR A 1 88 ? -4.282 2.229 13.216 1.00 89.06 88 TYR A C 1
ATOM 651 O O . TYR A 1 88 ? -3.539 1.606 13.975 1.00 89.06 88 TYR A O 1
ATOM 659 N N . PHE A 1 89 ? -4.347 3.558 13.203 1.00 90.00 89 PHE A N 1
ATOM 660 C CA . PHE A 1 89 ? -3.544 4.430 14.049 1.00 90.00 89 PHE A CA 1
ATOM 661 C C . PHE A 1 89 ? -4.474 5.359 14.843 1.00 90.00 89 PHE A C 1
ATOM 663 O O . PHE A 1 89 ? -4.646 6.524 14.486 1.00 90.00 89 PHE A O 1
ATOM 670 N N . PRO A 1 90 ? -5.130 4.854 15.901 1.00 85.88 90 PRO A N 1
ATOM 671 C CA . PRO A 1 90 ? -6.051 5.661 16.688 1.00 85.88 90 PRO A CA 1
ATOM 672 C C . PRO A 1 90 ? -5.305 6.790 17.407 1.00 85.88 90 PRO A C 1
ATOM 674 O O . PRO A 1 90 ? -4.247 6.571 17.994 1.00 85.88 90 PRO A O 1
ATOM 677 N N . GLY A 1 91 ? -5.886 7.990 17.391 1.00 86.94 91 GLY A N 1
ATOM 678 C CA . GLY A 1 91 ? -5.320 9.163 18.061 1.00 86.94 91 GLY A CA 1
ATOM 679 C C . GLY A 1 91 ? -4.214 9.878 17.285 1.00 86.94 91 GLY A C 1
ATOM 680 O O . GLY A 1 91 ? -3.547 10.718 17.878 1.00 86.94 91 GLY A O 1
ATOM 681 N N . ILE A 1 92 ? -4.021 9.567 15.996 1.0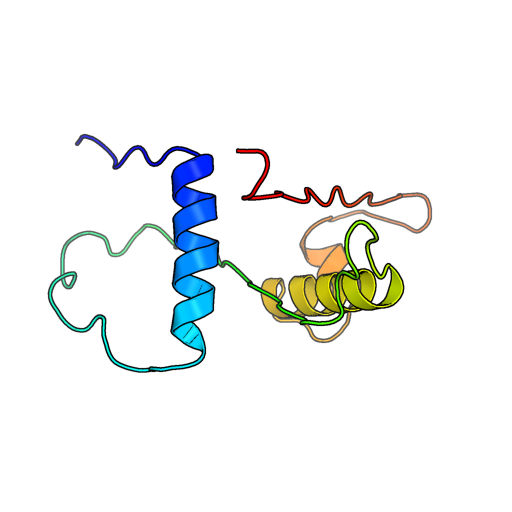0 88.25 92 ILE A N 1
ATOM 682 C CA . ILE A 1 92 ? -3.164 10.394 15.142 1.00 88.25 92 ILE A CA 1
ATOM 683 C C . ILE A 1 92 ? -3.819 11.744 14.849 1.00 88.25 92 ILE A C 1
ATOM 685 O O . ILE A 1 92 ? -5.028 11.827 14.614 1.00 88.25 92 ILE A O 1
ATOM 689 N N . ASP A 1 93 ? -2.998 12.780 14.809 1.00 85.12 93 ASP A N 1
ATOM 690 C CA . ASP A 1 93 ? -3.343 14.116 14.351 1.00 85.12 93 ASP A CA 1
ATOM 691 C C . ASP A 1 93 ? -2.327 14.610 13.303 1.00 85.12 93 ASP A C 1
ATOM 693 O O . ASP A 1 93 ? -1.440 13.876 12.859 1.00 85.12 93 ASP A O 1
ATOM 697 N N . GLU A 1 94 ? -2.473 15.865 12.882 1.00 83.94 94 GLU A N 1
ATOM 698 C CA . GLU A 1 94 ? -1.631 16.497 11.858 1.00 83.94 94 GLU A CA 1
ATOM 699 C C . GLU A 1 94 ? -0.153 16.640 12.270 1.00 83.94 94 GLU A C 1
ATOM 701 O O . GLU A 1 94 ? 0.697 16.929 11.430 1.00 83.94 94 GLU A O 1
ATOM 706 N N . THR A 1 95 ? 0.179 16.432 13.548 1.00 90.06 95 THR A N 1
ATOM 707 C CA . THR A 1 95 ? 1.557 16.477 14.055 1.00 90.06 95 THR A CA 1
ATOM 708 C C . THR A 1 95 ? 2.272 15.130 13.951 1.00 90.06 95 THR A C 1
ATOM 710 O O . THR A 1 95 ? 3.494 15.058 14.110 1.00 90.06 95 THR A O 1
ATOM 713 N N . ASN A 1 96 ? 1.541 14.046 13.673 1.00 88.12 96 ASN A N 1
ATOM 714 C CA . ASN A 1 96 ? 2.113 12.714 13.547 1.00 88.12 96 ASN A CA 1
ATOM 715 C C . ASN A 1 96 ? 2.561 12.417 12.111 1.00 88.12 96 ASN A C 1
ATOM 717 O O . ASN A 1 96 ? 1.877 12.724 11.140 1.00 88.12 96 ASN A O 1
ATOM 721 N N . VAL A 1 97 ? 3.703 11.735 11.980 1.00 86.75 97 VAL A N 1
ATOM 722 C CA . VAL A 1 97 ? 4.235 11.276 10.690 1.00 86.75 97 VAL A CA 1
ATOM 723 C C . VAL A 1 97 ? 4.220 9.752 10.651 1.00 86.75 97 VAL A C 1
ATOM 725 O O . VAL A 1 97 ? 4.826 9.096 11.501 1.00 86.75 97 VAL A O 1
ATOM 728 N N . ILE A 1 98 ? 3.552 9.184 9.645 1.00 83.94 98 ILE A N 1
ATOM 729 C CA . ILE A 1 98 ? 3.556 7.743 9.372 1.00 83.94 98 ILE A CA 1
ATOM 730 C C . ILE A 1 98 ? 4.585 7.464 8.277 1.00 83.94 98 ILE A C 1
ATOM 732 O O . ILE A 1 98 ? 4.402 7.849 7.125 1.00 83.94 98 ILE A O 1
ATOM 736 N N . SER A 1 99 ? 5.658 6.758 8.631 1.00 83.88 99 SER A N 1
ATOM 737 C CA . SER A 1 99 ? 6.698 6.358 7.679 1.00 83.88 99 SER A CA 1
ATOM 738 C C . SER A 1 99 ? 6.507 4.912 7.230 1.00 83.88 99 SER A C 1
ATOM 740 O O . SER A 1 99 ? 6.423 3.997 8.052 1.00 83.88 99 SER A O 1
ATOM 742 N N . ILE A 1 100 ? 6.506 4.685 5.917 1.00 81.69 100 ILE A N 1
ATOM 743 C CA . ILE A 1 100 ? 6.348 3.357 5.313 1.00 81.69 100 ILE A CA 1
ATOM 744 C C . ILE A 1 100 ? 7.711 2.871 4.811 1.00 81.69 100 ILE A C 1
ATOM 746 O O . ILE A 1 100 ? 8.327 3.489 3.947 1.00 81.69 100 ILE A O 1
ATOM 750 N N . LYS A 1 101 ? 8.189 1.730 5.327 1.00 83.88 101 LYS A N 1
ATOM 751 C CA . LYS A 1 101 ? 9.419 1.089 4.839 1.00 83.88 101 LYS A CA 1
ATOM 752 C C . LYS A 1 101 ? 9.101 0.035 3.781 1.00 83.88 101 LYS A C 1
ATOM 754 O O . LYS A 1 101 ? 8.656 -1.066 4.109 1.00 83.88 101 LYS A O 1
ATOM 759 N N . VAL A 1 102 ? 9.435 0.332 2.531 1.00 76.75 102 VAL A N 1
ATOM 760 C CA . VAL A 1 102 ? 9.355 -0.624 1.419 1.00 76.75 102 VAL A CA 1
ATOM 761 C C . VAL A 1 102 ? 10.669 -1.403 1.319 1.00 76.75 102 VAL A C 1
ATOM 763 O O . VAL A 1 102 ? 11.748 -0.818 1.278 1.00 76.75 102 VAL A O 1
ATOM 766 N N . ASN A 1 103 ? 10.599 -2.738 1.301 1.00 76.38 103 ASN A N 1
ATOM 767 C CA . ASN A 1 103 ? 11.770 -3.584 1.050 1.00 76.38 103 ASN A CA 1
ATOM 768 C C . ASN A 1 103 ? 11.715 -4.101 -0.390 1.00 76.38 103 ASN A C 1
ATOM 770 O O . ASN A 1 103 ? 10.782 -4.823 -0.739 1.00 76.38 103 ASN A O 1
ATOM 774 N N . CYS A 1 104 ? 12.733 -3.796 -1.190 1.00 72.88 104 CYS A N 1
ATOM 775 C CA . CYS A 1 104 ? 12.888 -4.358 -2.529 1.00 72.88 104 CYS A CA 1
ATOM 776 C C . CYS A 1 104 ? 13.738 -5.630 -2.450 1.00 72.88 104 CYS A C 1
ATOM 778 O O . CYS A 1 104 ? 14.881 -5.588 -1.997 1.00 72.88 104 CYS A O 1
ATOM 780 N N . ILE A 1 105 ? 13.184 -6.771 -2.864 1.00 70.44 105 ILE A N 1
ATOM 781 C CA . ILE A 1 105 ? 13.930 -8.032 -2.951 1.00 70.44 105 ILE A CA 1
ATOM 782 C C . ILE A 1 105 ? 14.379 -8.208 -4.398 1.00 70.44 105 ILE A C 1
ATOM 784 O O . ILE A 1 105 ? 13.554 -8.449 -5.276 1.00 70.44 105 ILE A O 1
ATOM 788 N N . ASN A 1 106 ? 15.687 -8.128 -4.642 1.00 67.38 106 ASN A N 1
ATOM 789 C CA . ASN A 1 106 ? 16.261 -8.537 -5.917 1.00 67.38 106 ASN A CA 1
ATOM 790 C C . ASN A 1 106 ? 16.544 -10.045 -5.876 1.00 67.38 106 ASN A C 1
ATOM 792 O O . ASN A 1 106 ? 17.490 -10.488 -5.227 1.00 67.38 106 ASN A O 1
ATOM 796 N N . SER A 1 107 ? 15.712 -10.832 -6.558 1.00 63.78 107 SER A N 1
ATOM 797 C CA . SER A 1 107 ? 15.877 -12.292 -6.613 1.00 63.78 107 SER A CA 1
ATOM 798 C C . SER A 1 107 ? 17.154 -12.748 -7.331 1.00 63.78 107 SER A C 1
ATOM 800 O O . SER A 1 107 ? 17.611 -13.853 -7.068 1.00 63.78 107 SER A O 1
ATOM 802 N N . ASN A 1 108 ? 17.771 -11.891 -8.153 1.00 63.19 108 ASN A N 1
ATOM 803 C CA . ASN A 1 108 ? 19.019 -12.191 -8.863 1.00 63.19 108 ASN A CA 1
ATOM 804 C C . ASN A 1 108 ? 20.281 -11.965 -8.008 1.00 63.19 108 ASN A C 1
ATOM 806 O O . ASN A 1 108 ? 21.377 -12.290 -8.450 1.00 63.19 108 ASN A O 1
ATOM 810 N N . LEU A 1 109 ? 20.144 -11.383 -6.810 1.00 55.06 109 LEU A N 1
ATOM 811 C CA . LEU A 1 109 ? 21.238 -11.157 -5.849 1.00 55.06 109 LEU A CA 1
ATOM 812 C C . LEU A 1 109 ? 21.116 -12.057 -4.601 1.00 55.06 109 LEU A C 1
ATOM 814 O O . LEU A 1 109 ? 21.788 -11.811 -3.599 1.00 55.06 109 LEU A O 1
ATOM 818 N N . SER A 1 110 ? 20.208 -13.040 -4.635 1.00 51.12 110 SER A N 1
ATOM 819 C CA . SER A 1 110 ? 19.884 -13.952 -3.530 1.00 51.12 110 SER A CA 1
ATOM 820 C C . SER A 1 110 ? 20.629 -15.275 -3.611 1.00 51.12 110 SER A C 1
ATOM 822 O O . SER A 1 110 ? 20.904 -15.747 -4.730 1.00 51.12 110 SER A O 1
#